Protein AF-A0A5B6ZUP7-F1 (afdb_monomer)

Secondary structure (DSSP, 8-state):
-HHHHHHHHHHHHHHHHHHHHHHHHHHHHHHHHHHT----------B--HHHHHHHEEEETT-EEETBEEESS---SSS---SS---EEEES-----B---TT---B--------------TT-TTSPP---------SS-PPPTT-S--

Nearest PDB structures (foldseek):
  1qmo-assembly1_A  TM=7.511E-01  e=1.222E-03  Lablab purpureus

Structure (mmCIF, N/CA/C/O backbone):
data_AF-A0A5B6ZUP7-F1
#
_entry.id   AF-A0A5B6ZUP7-F1
#
loop_
_atom_site.group_PDB
_atom_site.id
_atom_site.type_symbol
_atom_site.label_atom_id
_atom_site.label_alt_id
_atom_site.label_comp_id
_atom_site.label_asym_id
_atom_site.label_entity_id
_atom_site.label_seq_id
_atom_site.pdbx_PDB_ins_code
_atom_site.Cartn_x
_atom_site.Cartn_y
_atom_site.Cartn_z
_atom_site.occupancy
_atom_site.B_iso_or_equiv
_atom_site.auth_seq_id
_atom_site.auth_comp_id
_atom_site.auth_asym_id
_atom_site.auth_atom_id
_atom_site.pdbx_PDB_model_num
ATOM 1 N N . MET A 1 1 ? -30.946 37.583 61.434 1.00 57.72 1 MET A N 1
ATOM 2 C CA . MET A 1 1 ? -29.846 37.703 60.444 1.00 57.72 1 MET A CA 1
ATOM 3 C C . MET A 1 1 ? -28.771 36.622 60.579 1.00 57.72 1 MET A C 1
ATOM 5 O O . MET A 1 1 ? -28.360 36.111 59.550 1.00 57.72 1 MET A O 1
ATOM 9 N N . ALA A 1 2 ? -28.340 36.222 61.785 1.00 54.47 2 ALA A N 1
ATOM 10 C CA . ALA A 1 2 ? -27.237 35.259 61.960 1.00 54.47 2 ALA A CA 1
ATOM 11 C C . ALA A 1 2 ? -27.488 33.850 61.368 1.00 54.47 2 ALA A C 1
ATOM 13 O O . ALA A 1 2 ? -26.610 33.305 60.704 1.00 54.47 2 ALA A O 1
ATOM 14 N N . ASN A 1 3 ? -28.696 33.291 61.514 1.00 55.66 3 ASN A N 1
ATOM 15 C CA . ASN A 1 3 ? -29.016 31.953 60.985 1.00 55.66 3 ASN A CA 1
ATOM 16 C C . ASN A 1 3 ? -28.980 31.884 59.449 1.00 55.66 3 ASN A C 1
ATOM 18 O O . ASN A 1 3 ? -28.616 30.856 58.886 1.00 55.66 3 ASN A O 1
ATOM 22 N N . HIS A 1 4 ? -29.283 32.994 58.771 1.00 53.09 4 HIS A N 1
ATOM 23 C CA . HIS A 1 4 ? -29.306 33.040 57.311 1.00 53.09 4 HIS A CA 1
ATOM 24 C C . HIS A 1 4 ? -27.887 33.024 56.708 1.00 53.09 4 HIS A C 1
ATOM 26 O O . HIS A 1 4 ? -27.657 32.396 55.680 1.00 53.09 4 HIS A O 1
ATOM 32 N N . ILE A 1 5 ? -26.904 33.641 57.377 1.00 57.75 5 ILE A N 1
ATOM 33 C CA . ILE A 1 5 ? -25.497 33.660 56.931 1.00 57.75 5 ILE A CA 1
ATOM 34 C C . ILE A 1 5 ? -24.839 32.279 57.092 1.00 57.75 5 ILE A C 1
ATOM 36 O O . ILE A 1 5 ? -24.058 31.857 56.237 1.00 57.75 5 ILE A O 1
ATOM 40 N N . HIS A 1 6 ? -25.190 31.546 58.152 1.00 59.53 6 HIS A N 1
ATOM 41 C CA . HIS A 1 6 ? -24.665 30.203 58.404 1.00 59.53 6 HIS A CA 1
ATOM 42 C C . HIS A 1 6 ? -25.167 29.168 57.373 1.00 59.53 6 HIS A C 1
ATOM 44 O O . HIS A 1 6 ? -24.380 28.361 56.876 1.00 59.53 6 HIS A O 1
ATOM 50 N N . GLU A 1 7 ? -26.444 29.236 56.971 1.00 60.53 7 GLU A N 1
ATOM 51 C CA . GLU A 1 7 ? -26.998 28.389 55.899 1.00 60.53 7 GLU A CA 1
ATOM 52 C C . GLU A 1 7 ? -26.363 28.654 54.526 1.00 60.53 7 GLU A C 1
ATOM 54 O O . GLU A 1 7 ? -26.069 27.712 53.781 1.00 60.53 7 GLU A O 1
ATOM 59 N N . MET A 1 8 ? -26.110 29.925 54.189 1.00 60.97 8 MET A N 1
ATOM 60 C CA . MET A 1 8 ? -25.474 30.290 52.917 1.00 60.97 8 MET A CA 1
ATOM 61 C C . MET A 1 8 ? -24.050 29.720 52.805 1.00 60.97 8 MET A C 1
ATOM 63 O O . MET A 1 8 ? -23.665 29.218 51.747 1.00 60.97 8 MET A O 1
ATOM 67 N N . GLY A 1 9 ? -23.284 29.723 53.903 1.00 65.81 9 GLY A N 1
ATOM 68 C CA . GLY A 1 9 ? -21.930 29.161 53.946 1.00 65.81 9 GLY A CA 1
ATOM 69 C C . GLY A 1 9 ? -21.887 27.633 53.825 1.00 65.81 9 GLY A C 1
ATOM 70 O O . GLY A 1 9 ? -21.003 27.091 53.157 1.00 65.81 9 GLY A O 1
ATOM 71 N N . LEU A 1 10 ? -22.851 26.927 54.426 1.00 70.88 10 LEU A N 1
ATOM 72 C CA . LEU A 1 10 ? -22.969 25.469 54.315 1.00 70.88 10 LEU A CA 1
ATOM 73 C C . LEU A 1 10 ? -23.375 25.047 52.894 1.00 70.88 10 LEU A C 1
ATOM 75 O O . LEU A 1 10 ? -22.771 24.143 52.316 1.00 70.88 10 LEU A O 1
ATOM 79 N N . THR A 1 11 ? -24.330 25.763 52.297 1.00 70.31 11 THR A N 1
ATOM 80 C CA . THR A 1 11 ? -24.806 25.513 50.928 1.00 70.31 11 THR A CA 1
ATOM 81 C C . THR A 1 11 ? -23.696 25.720 49.893 1.00 70.31 11 THR A C 1
ATOM 83 O O . THR A 1 11 ? -23.546 24.911 48.976 1.00 70.31 11 THR A O 1
ATOM 86 N N . ALA A 1 12 ? -22.870 26.760 50.056 1.00 68.31 12 ALA A N 1
ATOM 87 C CA . ALA A 1 12 ? -21.721 27.006 49.184 1.00 68.31 12 ALA A CA 1
ATOM 88 C C . ALA A 1 12 ? -20.672 25.882 49.271 1.00 68.31 12 ALA A C 1
ATOM 90 O O . ALA A 1 12 ? -20.204 25.399 48.242 1.00 68.31 12 ALA A O 1
ATOM 91 N N . LYS A 1 13 ? -20.356 25.402 50.483 1.00 71.75 13 LYS A N 1
ATOM 92 C CA . LYS A 1 13 ? -19.415 24.286 50.692 1.00 71.75 13 LYS A CA 1
ATOM 93 C C . LYS A 1 13 ? -19.917 22.981 50.069 1.00 71.75 13 LYS A C 1
ATOM 95 O O . LYS A 1 13 ? -19.144 22.296 49.405 1.00 71.75 13 LYS A O 1
ATOM 100 N N . ILE A 1 14 ? -21.205 22.669 50.227 1.00 72.44 14 ILE A N 1
ATOM 101 C CA . ILE A 1 14 ? -21.829 21.478 49.628 1.00 72.44 14 ILE A CA 1
ATOM 102 C C . ILE A 1 14 ? -21.774 21.551 48.097 1.00 72.44 14 ILE A C 1
ATOM 104 O O . ILE A 1 14 ? -21.383 20.579 47.456 1.00 72.44 14 ILE A O 1
ATOM 108 N N . ARG A 1 15 ? -22.084 22.711 47.499 1.00 69.00 15 ARG A N 1
ATOM 109 C CA . ARG A 1 15 ? -21.995 22.905 46.041 1.00 69.00 15 ARG A CA 1
ATOM 110 C C . ARG A 1 15 ? -20.575 22.702 45.518 1.00 69.00 15 ARG A C 1
ATOM 112 O O . ARG A 1 15 ? -20.402 21.997 44.529 1.00 69.00 15 ARG A O 1
ATOM 119 N N . THR A 1 16 ? -19.564 23.247 46.193 1.00 71.25 16 THR A N 1
ATOM 120 C CA . THR A 1 16 ? -18.159 23.052 45.802 1.00 71.25 16 THR A CA 1
ATOM 121 C C . THR A 1 16 ? -17.746 21.582 45.886 1.00 71.25 16 THR A C 1
ATOM 123 O O . THR A 1 16 ? -17.111 21.080 44.964 1.00 71.25 16 THR A O 1
ATOM 126 N N . ILE A 1 17 ? -18.151 20.864 46.940 1.00 74.31 17 ILE A N 1
ATOM 127 C CA . ILE A 1 17 ? -17.870 19.425 47.084 1.00 74.31 17 ILE A CA 1
ATOM 128 C C . ILE A 1 17 ? -18.533 18.620 45.959 1.00 74.31 17 ILE A C 1
ATOM 130 O O . ILE A 1 17 ? -17.884 17.760 45.366 1.00 74.31 17 ILE A O 1
ATOM 134 N N . ILE A 1 18 ? -19.790 18.924 45.621 1.00 74.69 18 ILE A N 1
ATOM 135 C CA . ILE A 1 18 ? -20.514 18.260 44.527 1.00 74.69 18 ILE A CA 1
ATOM 136 C C . ILE A 1 18 ? -19.819 18.511 43.183 1.00 74.69 18 ILE A C 1
ATOM 138 O O . ILE A 1 18 ? -19.591 17.565 42.434 1.00 74.69 18 ILE A O 1
ATOM 142 N N . VAL A 1 19 ? -19.430 19.757 42.889 1.00 73.94 19 VAL A N 1
ATOM 143 C CA . VAL A 1 19 ? -18.720 20.100 41.643 1.00 73.94 19 VAL A CA 1
ATOM 144 C C . VAL A 1 19 ? -17.379 19.368 41.552 1.00 73.94 19 VAL A C 1
ATOM 146 O O . VAL A 1 19 ? -17.068 18.785 40.518 1.00 73.94 19 VAL A O 1
ATOM 149 N N . VAL A 1 20 ? -16.605 19.328 42.640 1.00 73.56 20 VAL A N 1
ATOM 150 C CA . VAL A 1 20 ? -15.318 18.617 42.676 1.00 73.56 20 VAL A CA 1
ATOM 151 C C . VAL A 1 20 ? -15.511 17.109 42.470 1.00 73.56 20 VAL A C 1
ATOM 153 O O . VAL A 1 20 ? -14.795 16.509 41.668 1.00 73.56 20 VAL A O 1
ATOM 156 N N . LEU A 1 21 ? -16.507 16.495 43.118 1.00 70.56 21 LEU A N 1
ATOM 157 C CA . LEU A 1 21 ? -16.810 15.066 42.968 1.00 70.56 21 LEU A CA 1
ATOM 158 C C . LEU A 1 21 ? -17.268 14.712 41.538 1.00 70.56 21 LEU A C 1
ATOM 160 O O . LEU A 1 21 ? -16.864 13.683 40.990 1.00 70.56 21 LEU A O 1
ATOM 164 N N . LEU A 1 22 ? -18.049 15.588 40.897 1.00 70.75 22 LEU A N 1
ATOM 165 C CA . LEU A 1 22 ? -18.441 15.446 39.489 1.00 70.75 22 LEU A CA 1
ATOM 166 C C . LEU A 1 22 ? -17.230 15.549 38.543 1.00 70.75 22 LEU A C 1
ATOM 168 O O . LEU A 1 22 ? -17.103 14.751 37.616 1.00 70.75 22 LEU A O 1
ATOM 172 N N . CYS A 1 23 ? -16.281 16.453 38.805 1.00 68.00 23 CYS A N 1
ATOM 173 C CA . CYS A 1 23 ? -15.053 16.558 38.006 1.00 68.00 23 CYS A CA 1
ATOM 174 C C . CYS A 1 23 ? -14.147 15.316 38.132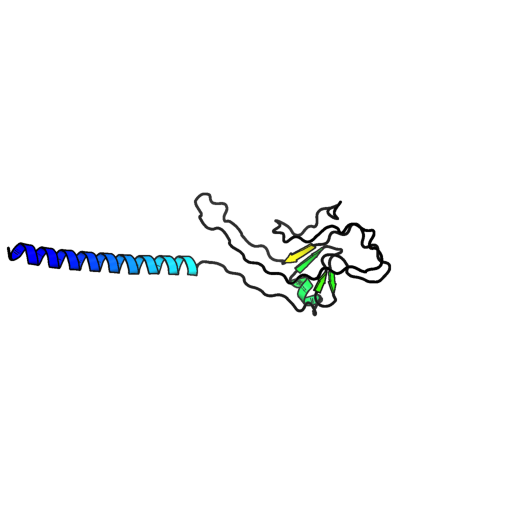 1.00 68.00 23 CYS A C 1
ATOM 176 O O . CYS A 1 23 ? -13.586 14.847 37.134 1.00 68.00 23 CYS A O 1
ATOM 178 N N . PHE A 1 24 ? -14.018 14.744 39.336 1.00 63.00 24 PHE A N 1
ATOM 179 C CA . PHE A 1 24 ? -13.231 13.520 39.545 1.00 63.00 24 PHE A CA 1
ATOM 180 C C . PHE A 1 24 ? -13.849 12.291 38.861 1.00 63.00 24 PHE A C 1
ATOM 182 O O . PHE A 1 24 ? -13.119 11.463 38.314 1.00 63.00 24 PHE A O 1
ATOM 189 N N . THR A 1 25 ? -15.180 12.184 38.836 1.00 59.97 25 THR A N 1
ATOM 190 C CA . THR A 1 25 ? -15.884 11.078 38.160 1.00 59.97 25 THR A CA 1
ATOM 191 C C . THR A 1 25 ? -15.877 11.213 36.634 1.00 59.97 25 THR A C 1
ATOM 193 O O . THR A 1 25 ? -15.692 10.214 35.943 1.00 59.97 25 THR A O 1
ATOM 196 N N . ALA A 1 26 ? -15.952 12.430 36.084 1.00 60.34 26 ALA A N 1
ATOM 197 C CA . ALA A 1 26 ? -15.790 12.652 34.642 1.00 60.34 26 ALA A CA 1
ATOM 198 C C . ALA A 1 26 ? -14.381 12.260 34.143 1.00 60.34 26 ALA A C 1
ATOM 200 O O . ALA A 1 26 ? -14.217 11.648 33.082 1.00 60.34 26 ALA A O 1
ATOM 201 N N . SER A 1 27 ? -13.352 12.550 34.942 1.00 57.78 27 SER A N 1
ATOM 202 C CA . SER A 1 27 ? -11.954 12.258 34.593 1.00 57.78 27 SER A CA 1
ATOM 203 C C . SER A 1 27 ? -11.664 10.750 34.514 1.00 57.78 27 SER A C 1
ATOM 205 O O . SER A 1 27 ? -1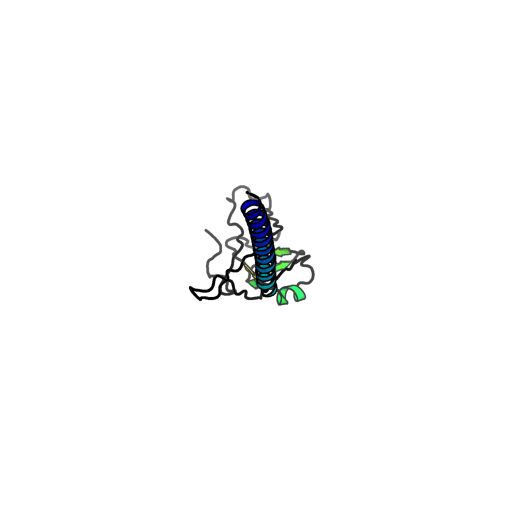0.893 10.300 33.662 1.00 57.78 27 SER A O 1
ATOM 207 N N . SER A 1 28 ? -12.305 9.940 35.363 1.00 57.66 28 SER A N 1
ATOM 208 C CA . SER A 1 28 ? -12.131 8.482 35.349 1.00 57.66 28 SER A CA 1
ATOM 209 C C . SER A 1 28 ? -12.842 7.812 34.166 1.00 57.66 28 SER A C 1
ATOM 211 O O . SER A 1 28 ? -12.312 6.842 33.617 1.00 57.66 28 SER A O 1
ATOM 213 N N . SER A 1 29 ? -13.984 8.341 33.706 1.00 56.72 29 SER A N 1
ATOM 214 C CA . SER A 1 29 ? -14.667 7.838 32.501 1.00 56.72 29 SER A CA 1
ATOM 215 C C . SER A 1 29 ? -13.854 8.039 31.216 1.00 56.72 29 SER A C 1
ATOM 217 O O . SER A 1 29 ? -13.730 7.105 30.423 1.00 56.72 29 SER A O 1
ATOM 219 N N . VAL A 1 30 ? -13.216 9.204 31.039 1.00 58.88 30 VAL A N 1
ATOM 220 C CA . VAL A 1 30 ? -12.367 9.493 29.864 1.00 58.88 30 VAL A CA 1
ATOM 221 C C . VAL A 1 30 ? -11.151 8.558 29.816 1.00 58.88 30 VAL A C 1
ATOM 223 O O . VAL A 1 30 ? -10.831 7.987 28.771 1.00 58.88 30 VAL A O 1
ATOM 226 N N . SER A 1 31 ? -10.515 8.315 30.968 1.00 55.75 31 SER A N 1
ATOM 227 C CA . SER A 1 31 ? -9.363 7.410 31.071 1.00 55.75 31 SER A CA 1
ATOM 228 C C . SER A 1 31 ? -9.709 5.953 30.719 1.00 55.75 31 SER A C 1
ATOM 230 O O . SER A 1 31 ? -8.922 5.264 30.064 1.00 55.75 31 SER A O 1
ATOM 232 N N . GLN A 1 32 ? -10.898 5.474 31.102 1.00 56.38 32 GLN A N 1
ATOM 233 C CA . GLN A 1 32 ? -11.348 4.113 30.783 1.00 56.38 32 GLN A CA 1
ATOM 234 C C . GLN A 1 32 ? -11.720 3.937 29.303 1.00 56.38 32 GLN A C 1
ATOM 236 O O . GLN A 1 32 ? -11.414 2.893 28.724 1.00 56.38 32 GLN A O 1
ATOM 241 N N . ALA A 1 33 ? -12.303 4.959 28.668 1.00 57.62 33 ALA A N 1
ATOM 242 C CA . ALA A 1 33 ? -12.602 4.939 27.235 1.00 57.62 33 ALA A CA 1
ATOM 243 C C . ALA A 1 33 ? -11.323 4.833 26.378 1.00 57.62 33 ALA A C 1
ATOM 245 O O . ALA A 1 33 ? -11.282 4.061 25.418 1.00 57.62 33 ALA A O 1
ATOM 246 N N . GLN A 1 34 ? -10.244 5.524 26.768 1.00 57.53 34 GLN A N 1
ATOM 247 C CA . GLN A 1 34 ? -8.949 5.433 26.079 1.00 57.53 34 GLN A CA 1
ATOM 248 C C . GLN A 1 34 ? -8.227 4.094 26.291 1.00 57.53 34 GLN A C 1
ATOM 250 O O . GLN A 1 34 ? -7.555 3.620 25.375 1.00 57.53 34 GLN A O 1
ATOM 255 N N . LYS A 1 35 ? -8.374 3.445 27.456 1.00 58.53 35 LYS A N 1
ATOM 256 C CA . LYS A 1 35 ? -7.691 2.169 27.759 1.00 58.53 35 LYS A CA 1
ATOM 257 C C . LYS A 1 35 ? -8.119 0.992 26.872 1.00 58.53 35 LYS A C 1
ATOM 259 O O . LYS A 1 35 ? -7.364 0.033 26.757 1.00 58.53 35 LYS A O 1
ATOM 264 N N . ASN A 1 36 ? -9.281 1.067 26.222 1.00 68.00 36 ASN A N 1
ATOM 265 C CA . ASN A 1 36 ? -9.820 -0.012 25.385 1.00 68.00 36 ASN A CA 1
ATOM 266 C C . ASN A 1 36 ? -9.658 0.225 23.869 1.00 68.00 36 ASN A C 1
ATOM 268 O O . ASN A 1 36 ? -10.255 -0.505 23.070 1.00 68.00 36 ASN A O 1
ATOM 272 N N . LEU A 1 37 ? -8.888 1.234 23.445 1.00 74.56 37 LEU A N 1
ATOM 273 C CA . LEU A 1 37 ? -8.614 1.495 22.028 1.00 74.56 37 LEU A CA 1
ATOM 274 C C . LEU A 1 37 ? -7.475 0.599 21.524 1.00 74.56 37 LEU A C 1
ATOM 276 O O . LEU A 1 37 ? -6.342 0.683 21.994 1.00 74.56 37 LEU A O 1
ATOM 280 N N . LYS A 1 38 ? -7.760 -0.244 20.526 1.00 83.81 38 LYS A N 1
ATOM 281 C CA . LYS A 1 38 ? -6.716 -0.967 19.789 1.00 83.81 38 LYS A CA 1
ATOM 282 C C . LYS A 1 38 ? -6.040 0.006 18.828 1.00 83.81 38 LYS A C 1
ATOM 284 O O . LYS A 1 38 ? -6.654 0.421 17.851 1.00 83.81 38 LYS A O 1
ATOM 289 N N . THR A 1 39 ? -4.786 0.353 19.094 1.00 90.06 39 THR A N 1
ATOM 290 C CA . THR A 1 39 ? -3.999 1.236 18.229 1.00 90.06 39 THR A CA 1
ATOM 291 C C . THR A 1 39 ? -3.041 0.439 17.349 1.00 90.06 39 THR A C 1
ATOM 293 O O . THR A 1 39 ? -2.634 -0.682 17.663 1.00 90.06 39 THR A O 1
ATOM 296 N N . PHE A 1 40 ? -2.680 1.022 16.210 1.00 92.75 40 PHE A N 1
ATOM 297 C CA . PHE A 1 40 ? -1.631 0.512 15.343 1.00 92.75 40 PHE A CA 1
ATOM 298 C C . PHE A 1 40 ? -0.819 1.684 14.815 1.00 92.75 40 PHE A C 1
ATOM 300 O O . PHE A 1 40 ? -1.377 2.622 14.255 1.00 92.75 40 PHE A O 1
ATOM 307 N N . SER A 1 41 ? 0.495 1.615 15.001 1.00 95.81 41 SER A N 1
ATOM 308 C CA . SER A 1 41 ? 1.436 2.598 14.483 1.00 95.81 41 SER A CA 1
ATOM 309 C C . SER A 1 41 ? 2.654 1.872 13.935 1.00 95.81 41 SER A C 1
ATOM 311 O O . SER A 1 41 ? 3.230 1.012 14.614 1.00 95.81 41 SER A O 1
ATOM 313 N N . LYS A 1 42 ? 3.007 2.182 12.688 1.00 96.88 42 LYS A N 1
ATOM 314 C CA . LYS A 1 42 ? 4.175 1.644 11.996 1.00 96.88 42 LYS A CA 1
ATOM 315 C C . LYS A 1 42 ? 4.762 2.692 11.068 1.00 96.88 42 LYS A C 1
ATOM 317 O O . LYS A 1 42 ? 4.037 3.449 10.432 1.00 96.88 42 LYS A O 1
ATOM 322 N N . GLN A 1 43 ? 6.082 2.659 10.978 1.00 97.06 43 GLN A N 1
ATOM 323 C CA . GLN A 1 43 ? 6.866 3.348 9.972 1.00 97.06 43 GLN A CA 1
ATOM 324 C C . GLN A 1 43 ? 7.579 2.277 9.150 1.00 97.06 43 GLN A C 1
ATOM 326 O O . GLN A 1 43 ? 8.100 1.313 9.714 1.00 97.06 43 GLN A O 1
ATOM 331 N N . TYR A 1 44 ? 7.560 2.432 7.831 1.00 96.56 44 TYR A N 1
ATOM 332 C CA . TYR A 1 44 ? 8.180 1.505 6.892 1.00 96.56 44 TYR A CA 1
ATOM 333 C C . TYR A 1 44 ? 9.308 2.199 6.136 1.00 96.56 44 TYR A C 1
ATOM 335 O O . TYR A 1 44 ? 9.268 3.414 5.935 1.00 96.56 44 TYR A O 1
ATOM 343 N N . GLY A 1 45 ? 10.290 1.412 5.707 1.00 93.69 45 GLY A N 1
ATOM 344 C CA . GLY A 1 45 ? 11.486 1.894 5.032 1.00 93.69 45 GLY A CA 1
ATOM 345 C C . GLY A 1 45 ? 12.730 1.866 5.936 1.00 93.69 45 GLY A C 1
ATOM 346 O O . GLY A 1 45 ? 12.603 1.845 7.161 1.00 93.69 45 GLY A O 1
ATOM 347 N N . PRO A 1 46 ? 13.938 1.876 5.345 1.00 93.75 46 PRO A N 1
ATOM 348 C CA . PRO A 1 46 ? 14.207 1.784 3.905 1.00 93.75 46 PRO A CA 1
ATOM 349 C C . PRO A 1 46 ? 13.807 0.411 3.333 1.00 93.75 46 PRO A C 1
ATOM 351 O O . PRO A 1 46 ? 13.851 -0.594 4.042 1.00 93.75 46 PRO A O 1
ATOM 354 N N . PHE A 1 47 ? 13.383 0.356 2.066 1.00 95.81 47 PHE A N 1
ATOM 355 C CA . PHE A 1 47 ? 12.870 -0.876 1.444 1.00 95.81 47 PHE A CA 1
ATOM 356 C C . PHE A 1 47 ? 13.986 -1.746 0.831 1.00 95.81 47 PHE A C 1
ATOM 358 O O . PHE A 1 47 ? 13.940 -2.080 -0.349 1.00 95.81 47 PHE A O 1
ATOM 365 N N . ASN A 1 48 ? 15.026 -2.050 1.613 1.00 94.12 48 ASN A N 1
ATOM 366 C CA . ASN A 1 48 ? 16.237 -2.744 1.150 1.00 94.12 48 ASN A CA 1
ATOM 367 C C . ASN A 1 48 ? 16.168 -4.282 1.255 1.00 94.12 48 ASN A C 1
ATOM 369 O O . ASN A 1 48 ? 16.820 -4.971 0.475 1.00 94.12 48 ASN A O 1
ATOM 373 N N . ASP A 1 49 ? 15.370 -4.827 2.176 1.00 93.94 49 ASP A N 1
ATOM 374 C CA . ASP A 1 49 ? 15.141 -6.271 2.318 1.00 93.94 49 ASP A CA 1
ATOM 375 C C . ASP A 1 49 ? 13.827 -6.681 1.646 1.00 93.94 49 ASP A C 1
ATOM 377 O O . ASP A 1 49 ? 12.747 -6.701 2.241 1.00 93.94 49 ASP A O 1
ATOM 381 N N . THR A 1 50 ? 13.929 -7.006 0.363 1.00 90.81 50 THR A N 1
ATOM 382 C CA . THR A 1 50 ? 12.769 -7.349 -0.463 1.00 90.81 50 THR A CA 1
ATOM 383 C C . THR A 1 50 ? 12.006 -8.564 0.086 1.00 90.81 50 THR A C 1
ATOM 385 O O . THR A 1 50 ? 10.776 -8.539 0.132 1.00 90.81 50 THR A O 1
ATOM 388 N N . ALA A 1 51 ? 12.706 -9.600 0.565 1.00 92.94 51 ALA A N 1
ATOM 389 C CA . ALA A 1 51 ? 12.075 -10.814 1.087 1.00 92.94 51 ALA A CA 1
ATOM 390 C C . ALA A 1 51 ? 11.274 -10.530 2.366 1.00 92.94 51 ALA A C 1
ATOM 392 O O . ALA A 1 51 ? 10.134 -10.983 2.500 1.00 92.94 51 ALA A O 1
ATOM 393 N N . HIS A 1 52 ? 11.830 -9.719 3.270 1.00 95.19 52 HIS A N 1
ATOM 394 C CA . HIS A 1 52 ? 11.114 -9.256 4.455 1.00 95.19 52 HIS A CA 1
ATOM 395 C C . HIS A 1 52 ? 9.848 -8.475 4.083 1.00 95.19 52 HIS A C 1
ATOM 397 O O . HIS A 1 52 ? 8.764 -8.767 4.596 1.00 95.19 52 HIS A O 1
ATOM 403 N N . TYR A 1 53 ? 9.944 -7.517 3.159 1.00 97.12 53 TYR A N 1
ATOM 404 C CA . TYR A 1 53 ? 8.805 -6.662 2.827 1.00 97.12 53 TYR A CA 1
ATOM 405 C C . TYR A 1 53 ? 7.693 -7.372 2.050 1.00 97.12 53 TYR A C 1
ATOM 407 O O . TYR A 1 53 ? 6.534 -7.002 2.229 1.00 97.12 53 TYR A O 1
ATOM 415 N N . PHE A 1 54 ? 7.984 -8.435 1.294 1.00 95.12 54 PHE A N 1
ATOM 416 C CA . PHE A 1 54 ? 6.939 -9.284 0.703 1.00 95.12 54 PHE A CA 1
ATOM 417 C C . PHE A 1 54 ? 6.106 -10.049 1.746 1.00 95.12 54 PHE A C 1
ATOM 419 O O . PHE A 1 54 ? 4.976 -10.435 1.458 1.00 95.12 54 PHE A O 1
ATOM 426 N N . SER A 1 55 ? 6.611 -10.236 2.973 1.00 95.25 55 SER A N 1
ATOM 427 C CA . SER A 1 55 ? 5.799 -10.782 4.075 1.00 95.25 55 SER A CA 1
ATOM 428 C C . SER A 1 55 ? 4.863 -9.740 4.706 1.00 95.25 55 SER A C 1
ATOM 430 O O . SER A 1 55 ? 3.840 -10.091 5.293 1.00 95.25 55 SER A O 1
ATOM 432 N N . ILE A 1 56 ? 5.194 -8.451 4.567 1.00 97.06 56 ILE A N 1
ATOM 433 C CA . ILE A 1 56 ? 4.448 -7.322 5.139 1.00 97.06 56 ILE A CA 1
ATOM 434 C C . ILE A 1 56 ? 3.424 -6.781 4.147 1.00 97.06 56 ILE A C 1
ATOM 436 O O . ILE A 1 56 ? 2.320 -6.411 4.546 1.00 97.06 56 ILE A O 1
ATOM 440 N N . PHE A 1 57 ? 3.789 -6.702 2.872 1.00 97.44 57 PHE A N 1
ATOM 441 C CA . PHE A 1 57 ? 2.990 -6.081 1.832 1.00 97.44 57 PHE A CA 1
ATOM 442 C C . PHE A 1 57 ? 2.527 -7.103 0.806 1.00 97.44 57 PHE A C 1
ATOM 444 O O . PHE A 1 57 ? 3.300 -7.927 0.323 1.00 97.44 57 PHE A O 1
ATOM 451 N N . LYS A 1 58 ? 1.265 -6.976 0.409 1.00 97.25 58 LYS A N 1
ATOM 452 C CA . LYS A 1 58 ? 0.765 -7.581 -0.812 1.00 97.25 58 LYS A CA 1
ATOM 453 C C . LYS A 1 58 ? 1.079 -6.636 -1.969 1.00 97.25 58 LYS A C 1
ATOM 455 O O . LYS A 1 58 ? 0.593 -5.507 -2.001 1.00 97.25 58 LYS A O 1
ATOM 460 N N . VAL A 1 59 ? 1.927 -7.096 -2.881 1.00 95.94 59 VAL A N 1
ATOM 461 C CA . VAL A 1 59 ? 2.405 -6.336 -4.039 1.00 95.94 59 VAL A CA 1
ATOM 462 C C . VAL A 1 59 ? 1.789 -6.951 -5.291 1.00 95.94 59 VAL A C 1
ATOM 464 O O . VAL A 1 59 ? 2.059 -8.108 -5.606 1.00 95.94 59 VAL A O 1
ATOM 467 N N . GLU A 1 60 ? 0.951 -6.185 -5.979 1.00 95.25 60 GLU A N 1
ATOM 468 C CA . GLU A 1 60 ? 0.265 -6.594 -7.203 1.00 95.25 60 GLU A CA 1
ATOM 469 C C . GLU A 1 60 ? 0.975 -6.030 -8.433 1.00 95.25 60 GLU A C 1
ATOM 471 O O . GLU A 1 60 ? 1.183 -4.817 -8.564 1.00 95.25 60 GLU A O 1
ATOM 476 N N . SER A 1 61 ? 1.341 -6.937 -9.339 1.00 89.94 61 SER A N 1
ATOM 477 C CA . SER A 1 61 ? 2.071 -6.634 -10.571 1.00 89.94 61 SER A CA 1
ATOM 478 C C . SER A 1 61 ? 1.349 -5.559 -11.400 1.00 89.94 61 SER A C 1
ATOM 480 O O . SER A 1 61 ? 0.121 -5.586 -11.491 1.00 89.94 61 SER A O 1
ATOM 482 N N . PRO A 1 62 ? 2.079 -4.608 -12.014 1.00 91.06 62 PRO A N 1
ATOM 483 C CA . PRO A 1 62 ? 3.527 -4.538 -12.172 1.00 91.06 62 PRO A CA 1
ATOM 484 C C . PRO A 1 62 ? 4.239 -3.786 -11.037 1.00 91.06 62 PRO A C 1
ATOM 486 O O . PRO A 1 62 ? 5.370 -3.346 -11.239 1.00 91.06 62 PRO A O 1
ATOM 489 N N . ALA A 1 63 ? 3.611 -3.604 -9.868 1.00 93.62 63 ALA A N 1
ATOM 490 C CA . ALA A 1 63 ? 4.306 -3.018 -8.728 1.00 93.62 63 ALA A CA 1
ATOM 491 C C . ALA A 1 63 ? 5.457 -3.923 -8.262 1.00 93.62 63 ALA A C 1
ATOM 493 O O . ALA A 1 63 ? 5.382 -5.151 -8.352 1.00 93.62 63 ALA A O 1
ATOM 494 N N . THR A 1 64 ? 6.524 -3.318 -7.745 1.00 93.62 64 THR A N 1
ATOM 495 C CA . THR A 1 64 ? 7.692 -4.034 -7.215 1.00 93.62 64 THR A CA 1
ATOM 496 C C . THR A 1 64 ? 8.257 -3.338 -5.979 1.00 93.62 64 THR A C 1
ATOM 498 O O . THR A 1 64 ? 7.904 -2.200 -5.659 1.00 93.62 64 THR A O 1
ATOM 501 N N . ILE A 1 65 ? 9.146 -4.031 -5.270 1.00 94.44 65 ILE A N 1
ATOM 502 C CA . ILE A 1 65 ? 9.997 -3.443 -4.235 1.00 94.44 65 ILE A CA 1
ATOM 503 C C . ILE A 1 65 ? 11.412 -3.467 -4.790 1.00 94.44 65 ILE A C 1
ATOM 505 O O . ILE A 1 65 ? 11.975 -4.538 -5.004 1.00 94.44 65 ILE A O 1
ATOM 509 N N . SER A 1 66 ? 11.948 -2.295 -5.105 1.00 91.00 66 SER A N 1
ATOM 510 C CA . SER A 1 66 ? 13.243 -2.162 -5.768 1.00 91.00 66 SER A CA 1
ATOM 511 C C . SER A 1 66 ? 13.827 -0.779 -5.510 1.00 91.00 66 SER A C 1
ATOM 513 O O . SER A 1 66 ? 13.098 0.158 -5.183 1.00 91.00 66 SER A O 1
ATOM 515 N N . ASN A 1 67 ? 15.148 -0.637 -5.635 1.00 90.75 67 ASN A N 1
ATOM 516 C CA . ASN A 1 67 ? 15.858 0.631 -5.427 1.00 90.75 67 ASN A CA 1
ATOM 517 C C . ASN A 1 67 ? 15.520 1.311 -4.084 1.00 90.75 67 ASN A C 1
ATOM 519 O O . ASN A 1 67 ? 15.407 2.532 -4.006 1.00 90.75 67 ASN A O 1
ATOM 523 N N . ASN A 1 68 ? 15.346 0.517 -3.020 1.00 93.75 68 ASN A N 1
ATOM 524 C CA . ASN A 1 68 ? 14.938 0.979 -1.689 1.00 93.75 68 ASN A CA 1
ATOM 525 C C . ASN A 1 68 ? 13.573 1.694 -1.645 1.00 93.75 68 ASN A C 1
ATOM 527 O O . ASN A 1 68 ? 13.324 2.455 -0.707 1.00 93.75 68 ASN A O 1
ATOM 531 N N . ALA A 1 69 ? 12.685 1.430 -2.609 1.00 94.44 69 ALA A N 1
ATOM 532 C CA . ALA A 1 69 ? 11.360 2.028 -2.724 1.00 94.44 69 ALA A CA 1
ATOM 533 C C . ALA A 1 69 ? 10.264 0.989 -3.011 1.00 94.44 69 ALA A C 1
ATOM 535 O O . ALA A 1 69 ? 10.503 -0.063 -3.606 1.00 94.44 69 ALA A O 1
ATOM 536 N N . LEU A 1 70 ? 9.030 1.330 -2.633 1.00 95.44 70 LEU A N 1
ATOM 537 C CA . LEU A 1 70 ? 7.839 0.721 -3.219 1.00 95.44 70 LEU A CA 1
ATOM 538 C C . LEU A 1 70 ? 7.586 1.398 -4.567 1.00 95.44 70 LEU A C 1
ATOM 540 O O . LEU A 1 70 ? 7.262 2.585 -4.619 1.00 95.44 70 LEU A O 1
ATOM 544 N N . GLN A 1 71 ? 7.739 0.652 -5.654 1.00 93.56 71 GLN A N 1
ATOM 545 C CA . GLN A 1 71 ? 7.489 1.136 -7.005 1.00 93.56 71 GLN A CA 1
ATOM 546 C C . GLN A 1 71 ? 6.096 0.681 -7.432 1.00 93.56 71 GLN A C 1
ATOM 548 O O . GLN A 1 71 ? 5.903 -0.475 -7.796 1.00 93.56 71 GLN A O 1
ATOM 553 N N . VAL A 1 72 ? 5.108 1.575 -7.349 1.00 92.62 72 VAL A N 1
ATOM 554 C CA . VAL A 1 72 ? 3.706 1.261 -7.700 1.00 92.62 72 VAL A CA 1
ATOM 555 C C . VAL A 1 72 ? 3.546 1.035 -9.207 1.00 92.62 72 VAL A C 1
ATOM 557 O O . VAL A 1 72 ? 2.766 0.190 -9.632 1.00 92.62 72 VAL A O 1
ATOM 560 N N . THR A 1 73 ? 4.340 1.733 -10.012 1.00 89.25 73 THR A N 1
ATOM 561 C CA . THR A 1 73 ? 4.564 1.446 -11.432 1.00 89.25 73 THR A CA 1
ATOM 562 C C . THR A 1 73 ? 6.067 1.291 -11.664 1.00 89.25 73 THR A C 1
ATOM 564 O O . THR A 1 73 ? 6.835 1.952 -10.960 1.00 89.25 73 THR A O 1
ATOM 567 N N . PRO A 1 74 ? 6.507 0.453 -12.620 1.00 83.69 74 PRO A N 1
ATOM 568 C CA . PRO A 1 74 ? 7.928 0.266 -12.897 1.00 83.69 74 PRO A CA 1
ATOM 569 C C . PRO A 1 74 ? 8.656 1.588 -13.164 1.00 83.69 74 PRO A C 1
ATOM 571 O O . PRO A 1 74 ? 8.182 2.408 -13.949 1.00 83.69 74 PRO A O 1
ATOM 574 N N . ASP A 1 75 ? 9.818 1.756 -12.537 1.00 76.88 75 ASP A N 1
ATOM 575 C CA . ASP A 1 75 ? 10.730 2.882 -12.746 1.00 76.88 75 ASP A CA 1
ATOM 576 C C . ASP A 1 75 ? 12.014 2.357 -13.403 1.00 76.88 75 ASP A C 1
ATOM 578 O O . ASP A 1 75 ? 12.842 1.706 -12.762 1.00 76.88 75 ASP A O 1
ATOM 582 N N . THR A 1 76 ? 12.142 2.549 -14.718 1.00 70.94 76 THR A N 1
ATOM 583 C CA . THR A 1 76 ? 13.284 2.064 -15.504 1.00 70.94 76 THR A CA 1
ATOM 584 C C . THR A 1 76 ? 13.611 3.016 -16.648 1.00 70.94 76 THR A C 1
ATOM 586 O O . THR A 1 76 ? 12.723 3.599 -17.268 1.00 70.94 76 THR A O 1
ATOM 589 N N . ALA A 1 77 ? 14.907 3.146 -16.933 1.00 60.75 77 ALA A N 1
ATOM 590 C CA . ALA A 1 77 ? 15.439 3.891 -18.070 1.00 60.75 77 ALA A CA 1
ATOM 591 C C . ALA A 1 77 ? 15.702 3.009 -19.310 1.00 60.75 77 ALA A C 1
ATOM 593 O O . ALA A 1 77 ? 16.254 3.501 -20.291 1.00 60.75 77 ALA A O 1
ATOM 594 N N . GLY A 1 78 ? 15.362 1.714 -19.257 1.00 63.06 78 GLY A N 1
ATOM 595 C CA . GLY A 1 78 ? 15.482 0.790 -20.393 1.00 63.06 78 GLY A CA 1
ATOM 596 C C . GLY A 1 78 ? 14.256 0.785 -21.314 1.00 63.06 78 GLY A C 1
ATOM 597 O O . GLY A 1 78 ? 13.235 1.396 -21.000 1.00 63.06 78 GLY A O 1
ATOM 598 N N . ASP A 1 79 ? 14.334 0.030 -22.416 1.00 59.53 79 ASP A N 1
ATOM 599 C CA . ASP A 1 79 ? 13.251 -0.152 -23.401 1.00 59.53 79 ASP A CA 1
ATOM 600 C C . ASP A 1 79 ? 12.110 -1.037 -22.863 1.00 59.53 79 ASP A C 1
ATOM 602 O O . ASP A 1 79 ? 11.859 -2.151 -23.326 1.00 59.53 79 ASP A O 1
ATOM 606 N N . PHE A 1 80 ? 11.401 -0.546 -21.850 1.00 67.62 80 PHE A N 1
ATOM 607 C CA . PHE A 1 80 ? 10.208 -1.188 -21.311 1.00 67.62 80 PHE A CA 1
ATOM 608 C C . PHE A 1 80 ? 8.959 -0.417 -21.727 1.00 67.62 80 PHE A C 1
ATOM 610 O O . PHE A 1 80 ? 8.925 0.812 -21.711 1.00 67.62 80 PHE A O 1
ATOM 617 N N . ASN A 1 81 ? 7.886 -1.141 -22.055 1.00 70.69 81 ASN A N 1
ATOM 618 C CA . ASN A 1 81 ? 6.586 -0.513 -22.255 1.00 70.69 81 ASN A CA 1
ATOM 619 C C . ASN A 1 81 ? 6.011 -0.071 -20.896 1.00 70.69 81 ASN A C 1
ATOM 621 O O . ASN A 1 81 ? 5.488 -0.897 -20.134 1.00 70.69 81 ASN A O 1
ATOM 625 N N . LEU A 1 82 ? 6.122 1.229 -20.616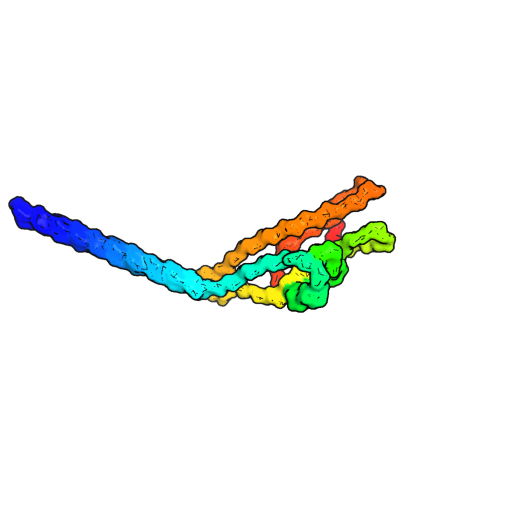 1.00 76.31 82 LEU A N 1
ATOM 626 C CA . LEU A 1 82 ? 5.610 1.895 -19.414 1.00 76.31 82 LEU A CA 1
ATOM 627 C C . LEU A 1 82 ? 4.187 2.449 -19.586 1.00 76.31 82 LEU A C 1
ATOM 629 O O . LEU A 1 82 ? 3.634 3.007 -18.641 1.00 76.31 82 LEU A O 1
ATOM 633 N N . TYR A 1 83 ? 3.577 2.284 -20.761 1.00 77.31 83 TYR A N 1
ATOM 634 C CA . TYR A 1 83 ? 2.204 2.712 -21.003 1.00 77.31 83 TYR A CA 1
ATOM 635 C C . TYR A 1 83 ? 1.209 1.773 -20.322 1.00 77.31 83 TYR A C 1
ATOM 637 O O . TYR A 1 83 ? 1.451 0.568 -20.204 1.00 77.31 83 TYR A O 1
ATOM 645 N N . SER A 1 84 ? 0.072 2.336 -19.903 1.00 83.62 84 SER A N 1
ATOM 646 C CA . SER A 1 84 ? -1.073 1.575 -19.399 1.00 83.62 84 SER A CA 1
ATOM 647 C C . SER A 1 84 ? -0.682 0.585 -18.296 1.00 83.62 84 SER A C 1
ATOM 649 O O . SER A 1 84 ? -1.001 -0.606 -18.346 1.00 83.62 84 SER A O 1
ATOM 651 N N . ARG A 1 85 ? -0.016 1.095 -17.252 1.00 86.62 85 ARG A N 1
ATOM 652 C CA . ARG A 1 85 ? 0.337 0.323 -16.056 1.00 86.62 85 ARG A CA 1
ATOM 653 C C . ARG A 1 85 ? -0.480 0.779 -14.852 1.00 86.62 85 ARG A C 1
ATOM 655 O O . ARG A 1 85 ? -0.505 1.954 -14.516 1.00 86.62 85 ARG A O 1
ATOM 662 N N . SER A 1 86 ? -1.098 -0.184 -14.176 1.00 91.12 86 SER A N 1
ATOM 663 C CA . SER A 1 86 ? -1.695 -0.020 -12.851 1.00 91.12 86 SER A CA 1
ATOM 664 C C . SER A 1 86 ? -1.041 -1.042 -11.951 1.00 91.12 86 SER A C 1
ATOM 666 O O . SER A 1 86 ? -1.083 -2.217 -12.294 1.00 91.12 86 SER A O 1
ATOM 668 N N . GLY A 1 87 ? -0.427 -0.621 -10.855 1.00 93.50 87 GLY A N 1
ATOM 669 C CA . GLY A 1 87 ? 0.058 -1.527 -9.823 1.00 93.50 87 GLY A CA 1
ATOM 670 C C . GLY A 1 87 ? -0.491 -1.118 -8.469 1.00 93.50 87 GLY A C 1
ATOM 671 O O . GLY A 1 87 ? -1.068 -0.039 -8.305 1.00 93.50 87 GLY A O 1
ATOM 672 N N . ARG A 1 88 ? -0.344 -2.001 -7.485 1.00 95.38 88 ARG A N 1
ATOM 673 C CA . ARG A 1 88 ? -0.871 -1.773 -6.141 1.00 95.38 88 ARG A CA 1
ATOM 674 C C . ARG A 1 88 ? 0.042 -2.395 -5.101 1.00 95.38 88 ARG A C 1
ATOM 676 O O . ARG A 1 88 ? 0.555 -3.492 -5.282 1.00 95.38 88 ARG A O 1
ATOM 683 N N . VAL A 1 89 ? 0.205 -1.690 -3.989 1.00 96.94 89 VAL A N 1
ATOM 684 C CA . VAL A 1 89 ? 0.863 -2.212 -2.794 1.00 96.94 89 VAL A CA 1
ATOM 685 C C . VAL A 1 89 ? -0.059 -1.966 -1.612 1.00 96.94 89 VAL A C 1
ATOM 687 O O . VAL A 1 89 ? -0.416 -0.823 -1.332 1.00 96.94 89 VAL A O 1
ATOM 690 N N . LEU A 1 90 ? -0.460 -3.035 -0.930 1.00 97.19 90 LEU A N 1
ATOM 691 C CA . LEU A 1 90 ? -1.294 -2.972 0.266 1.00 97.19 90 LEU A CA 1
ATOM 692 C C . LEU A 1 90 ? -0.562 -3.585 1.446 1.00 97.19 90 LEU A C 1
ATOM 694 O O . LEU A 1 90 ? 0.155 -4.573 1.304 1.00 97.19 90 LEU A O 1
ATOM 698 N N . LEU A 1 91 ? -0.765 -3.021 2.634 1.00 96.81 91 LEU A N 1
ATOM 699 C CA . LEU A 1 91 ? -0.352 -3.691 3.858 1.00 96.81 91 LEU A CA 1
ATOM 700 C C . LEU A 1 91 ? -1.136 -5.004 3.971 1.00 96.81 91 LEU A C 1
ATOM 702 O O . LEU A 1 91 ? -2.364 -4.987 3.915 1.00 96.81 91 LEU A O 1
ATOM 706 N N . ASN A 1 92 ? -0.444 -6.130 4.142 1.00 95.75 92 ASN A N 1
ATOM 707 C CA . ASN A 1 92 ? -1.053 -7.454 4.267 1.00 95.75 92 ASN A CA 1
ATOM 708 C C . ASN A 1 92 ? -1.640 -7.648 5.676 1.00 95.75 92 ASN A C 1
ATOM 710 O O . ASN A 1 92 ? -1.205 -8.487 6.467 1.00 95.75 92 ASN A O 1
ATOM 714 N N . ARG A 1 93 ? -2.575 -6.765 6.035 1.00 94.38 93 ARG A N 1
ATOM 715 C CA . ARG A 1 93 ? -3.232 -6.709 7.335 1.00 94.38 93 ARG A CA 1
ATOM 716 C C . ARG A 1 93 ? -4.588 -6.032 7.210 1.00 94.38 93 ARG A C 1
ATOM 718 O O . ARG A 1 93 ? -4.677 -4.879 6.801 1.00 94.38 93 ARG A O 1
ATOM 725 N N . SER A 1 94 ? -5.628 -6.716 7.666 1.00 94.38 94 SER A N 1
ATOM 726 C CA . SER A 1 94 ? -6.971 -6.149 7.747 1.00 94.38 94 SER A CA 1
ATOM 727 C C . SER A 1 94 ? -7.138 -5.267 8.985 1.00 94.38 94 SER A C 1
ATOM 729 O O . SER A 1 94 ? -6.627 -5.572 10.067 1.00 94.38 94 SER A O 1
ATOM 731 N N . PHE A 1 95 ? -7.916 -4.196 8.836 1.00 92.44 95 PHE A N 1
ATOM 732 C CA . PHE A 1 95 ? -8.320 -3.315 9.928 1.00 92.44 95 PHE A CA 1
ATOM 733 C C . PHE A 1 95 ? -9.840 -3.274 10.020 1.00 92.44 95 PHE A C 1
ATOM 735 O O . PHE A 1 95 ? -10.530 -3.123 9.015 1.00 92.44 95 PHE A O 1
ATOM 742 N N . LYS A 1 96 ? -10.366 -3.376 11.242 1.00 89.44 96 LYS A N 1
ATOM 743 C CA . LYS A 1 96 ? -11.785 -3.143 11.504 1.00 89.44 96 LYS A CA 1
ATOM 744 C C . LYS A 1 96 ? -12.003 -1.643 11.677 1.00 89.44 96 LYS A C 1
ATOM 746 O O . LYS A 1 96 ? -11.524 -1.075 12.656 1.00 89.44 96 LYS A O 1
ATOM 751 N N . LEU A 1 97 ? -12.688 -1.019 10.721 1.00 88.62 97 LEU A N 1
ATOM 752 C CA . LEU A 1 97 ? -12.917 0.431 10.726 1.00 88.62 97 LEU A CA 1
ATOM 753 C C . LEU A 1 97 ? -14.200 0.846 11.455 1.00 88.62 97 LEU A C 1
ATOM 755 O O . LEU A 1 97 ? -14.299 1.975 11.927 1.00 88.62 97 LEU A O 1
ATOM 759 N N . TRP A 1 98 ? -15.164 -0.067 11.560 1.00 86.69 98 TRP A N 1
ATOM 760 C CA . TRP A 1 98 ? -16.459 0.160 12.196 1.00 86.69 98 TRP A CA 1
ATOM 761 C C . TRP A 1 98 ? -17.052 -1.174 12.685 1.00 86.69 98 TRP A C 1
ATOM 763 O O . TRP A 1 98 ? -16.646 -2.240 12.211 1.00 86.69 98 TRP A O 1
ATOM 773 N N . ASP A 1 99 ? -17.961 -1.133 13.667 1.00 81.56 99 ASP A N 1
ATOM 774 C CA . ASP A 1 99 ? -18.530 -2.333 14.315 1.00 81.56 99 ASP A CA 1
ATOM 775 C C . ASP A 1 99 ? -19.923 -2.744 13.807 1.00 81.56 99 ASP A C 1
ATOM 777 O O . ASP A 1 99 ? -20.523 -3.664 14.347 1.00 81.56 99 ASP A O 1
ATOM 781 N N . GLY A 1 100 ? -20.471 -2.102 12.774 1.00 72.38 100 GLY A N 1
ATOM 782 C CA . GLY A 1 100 ? -21.771 -2.525 12.228 1.00 72.38 100 GLY A CA 1
ATOM 783 C C . GLY A 1 100 ? -22.998 -2.102 13.042 1.00 72.38 100 GLY A C 1
ATOM 784 O O . GLY A 1 100 ? -24.073 -1.937 12.476 1.00 72.38 100 GLY A O 1
ATOM 785 N N . ASP A 1 101 ? -22.854 -1.948 14.357 1.00 78.44 101 ASP A N 1
ATOM 786 C CA . ASP A 1 101 ? -23.954 -1.671 15.278 1.00 78.44 101 ASP A CA 1
ATOM 787 C C . ASP A 1 101 ? -24.350 -0.189 15.247 1.00 78.44 101 ASP A C 1
ATOM 789 O O . ASP A 1 101 ? -23.539 0.696 15.516 1.00 78.44 101 ASP A O 1
ATOM 793 N N . ILE A 1 102 ? -25.625 0.061 14.939 1.00 68.06 102 ILE A N 1
ATOM 794 C CA . ILE A 1 102 ? -26.252 1.389 14.852 1.00 68.06 102 ILE A CA 1
ATOM 795 C C . ILE A 1 102 ? -26.167 2.128 16.202 1.00 68.06 102 ILE A C 1
ATOM 797 O O . ILE A 1 102 ? -26.169 3.356 16.230 1.00 68.06 102 ILE A O 1
ATOM 801 N N . ASN A 1 103 ? -26.043 1.391 17.312 1.00 72.50 103 ASN A N 1
ATOM 802 C CA . ASN A 1 103 ? -25.889 1.939 18.662 1.00 72.50 103 ASN A CA 1
ATOM 803 C C . ASN A 1 103 ? -24.421 2.035 19.118 1.00 72.50 103 ASN A C 1
ATOM 805 O O . ASN A 1 103 ? -24.152 2.477 20.235 1.00 72.50 103 ASN A O 1
ATOM 809 N N . SER A 1 104 ? -23.464 1.601 18.292 1.00 68.62 104 SER A N 1
ATOM 810 C CA . SER A 1 104 ? -22.038 1.658 18.606 1.00 68.62 104 SER A CA 1
ATOM 811 C C . SER A 1 104 ? -21.409 2.914 18.016 1.00 68.62 104 SER A C 1
ATOM 813 O O . SER A 1 104 ? -21.262 3.061 16.807 1.00 68.62 104 SER A O 1
ATOM 815 N N . GLU A 1 105 ? -20.938 3.800 18.887 1.00 71.69 105 GLU A N 1
ATOM 816 C CA . GLU A 1 105 ? -20.204 5.015 18.504 1.00 71.69 105 GLU A CA 1
ATOM 817 C C . GLU A 1 105 ? -18.734 4.735 18.117 1.00 71.69 105 GLU A C 1
ATOM 819 O O . GLU A 1 105 ? -17.934 5.654 17.925 1.00 71.69 105 GLU A O 1
ATOM 824 N N . ARG A 1 106 ? -18.323 3.460 18.025 1.00 75.44 106 ARG A N 1
ATOM 825 C CA . ARG A 1 106 ? -16.928 3.094 17.744 1.00 75.44 106 ARG A CA 1
ATOM 826 C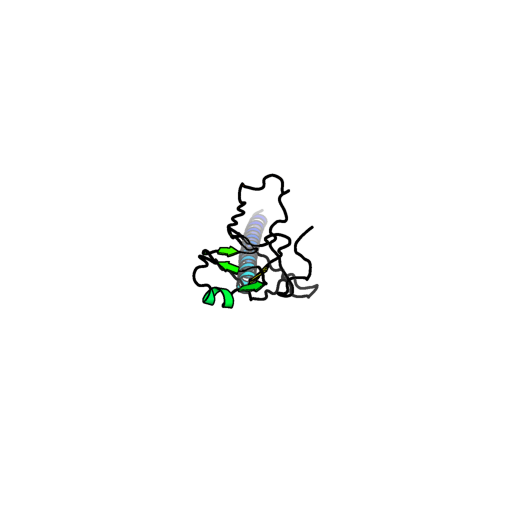 C . ARG A 1 106 ? -16.596 3.215 16.260 1.00 75.44 106 ARG A C 1
ATOM 828 O O . ARG A 1 106 ? -16.791 2.286 15.478 1.00 75.44 106 ARG A O 1
ATOM 835 N N . ILE A 1 107 ? -15.987 4.345 15.924 1.00 82.38 107 ILE A N 1
ATOM 836 C CA . ILE A 1 107 ? -15.430 4.653 14.606 1.00 82.38 107 ILE A CA 1
ATOM 837 C C . ILE A 1 107 ? -13.900 4.637 14.694 1.00 82.38 107 ILE A C 1
ATOM 839 O O . ILE A 1 107 ? -13.315 5.159 15.646 1.00 82.38 107 ILE A O 1
ATOM 843 N N . ALA A 1 108 ? -13.234 4.037 13.707 1.00 88.62 108 ALA A N 1
ATOM 844 C CA . ALA A 1 108 ? -11.785 4.124 13.591 1.00 88.62 108 ALA A CA 1
ATOM 845 C C . ALA A 1 108 ? -11.360 5.478 13.011 1.00 88.62 108 ALA A C 1
ATOM 847 O O . ALA A 1 108 ? -11.917 5.956 12.025 1.00 88.62 108 ALA A O 1
ATOM 848 N N . SER A 1 109 ? -10.307 6.056 13.580 1.00 90.50 109 SER A N 1
ATOM 849 C CA . SER A 1 109 ? -9.575 7.168 12.984 1.00 90.50 109 SER A CA 1
ATOM 850 C C . SER A 1 109 ? -8.182 6.701 12.579 1.00 90.50 109 SER A C 1
ATOM 852 O O . SER A 1 109 ? -7.598 5.806 13.196 1.00 90.50 109 SER A O 1
ATOM 854 N N . PHE A 1 110 ? -7.647 7.288 11.515 1.00 93.50 110 PHE A N 1
ATOM 855 C CA . PHE A 1 110 ? -6.296 7.000 11.059 1.00 93.50 110 PHE A CA 1
ATOM 856 C C . PHE A 1 110 ? -5.627 8.267 10.539 1.00 93.50 110 PHE A C 1
ATOM 858 O O . PHE A 1 110 ? -6.275 9.203 10.073 1.00 93.50 110 PHE A O 1
ATOM 865 N N . ASN A 1 111 ? -4.304 8.269 10.622 1.00 96.38 111 ASN A N 1
ATOM 866 C CA . ASN A 1 111 ? -3.437 9.240 9.983 1.00 96.38 111 ASN A CA 1
ATOM 867 C C . ASN A 1 111 ? -2.405 8.450 9.178 1.00 96.38 111 ASN A C 1
ATOM 869 O O . ASN A 1 111 ? -1.901 7.430 9.651 1.00 96.38 111 ASN A O 1
ATOM 873 N N . SER A 1 112 ? -2.123 8.914 7.966 1.00 95.81 112 SER A N 1
ATOM 874 C CA . SER A 1 112 ? -1.073 8.366 7.126 1.00 95.81 112 SER A CA 1
ATOM 875 C C . SER A 1 112 ? -0.273 9.495 6.494 1.00 95.81 112 SER A C 1
ATOM 877 O O . SER A 1 112 ? -0.829 10.519 6.104 1.00 95.81 112 SER A O 1
ATOM 879 N N . SER A 1 113 ? 1.033 9.288 6.369 1.00 97.06 113 SER A N 1
ATOM 880 C CA . SER A 1 113 ? 1.959 10.193 5.691 1.00 97.06 113 SER A CA 1
ATOM 881 C C . SER A 1 113 ? 2.834 9.388 4.737 1.00 97.06 113 SER A C 1
ATOM 883 O O . SER A 1 113 ? 3.247 8.278 5.069 1.00 97.06 113 SER A O 1
ATOM 885 N N . PHE A 1 114 ? 3.129 9.951 3.565 1.00 96.00 114 PHE A N 1
ATOM 886 C CA . PHE A 1 114 ? 3.931 9.294 2.535 1.00 96.00 114 PHE A CA 1
ATOM 887 C C . PHE A 1 114 ? 5.002 10.245 2.009 1.00 96.00 114 PHE A C 1
ATOM 889 O O . PHE A 1 114 ? 4.719 11.414 1.747 1.00 96.00 114 PHE A O 1
ATOM 896 N N . LEU A 1 115 ? 6.214 9.727 1.807 1.00 95.75 115 LEU A N 1
ATOM 897 C CA . LEU A 1 115 ? 7.227 10.378 0.983 1.00 95.75 115 LEU A CA 1
ATOM 898 C C . LEU A 1 115 ? 7.145 9.778 -0.421 1.00 95.75 115 LEU A C 1
ATOM 900 O O . LEU A 1 115 ? 7.338 8.576 -0.586 1.00 95.75 115 LEU A O 1
ATOM 904 N N . ILE A 1 116 ? 6.831 10.607 -1.415 1.00 92.94 116 ILE A N 1
ATOM 905 C CA . ILE A 1 116 ? 6.574 10.167 -2.789 1.00 92.94 116 ILE A CA 1
ATOM 906 C C . ILE A 1 116 ? 7.571 10.847 -3.721 1.00 92.94 116 ILE A C 1
ATOM 908 O O . ILE A 1 116 ? 7.741 12.064 -3.672 1.00 92.94 116 ILE A O 1
ATOM 912 N N . ASN A 1 117 ? 8.190 10.059 -4.598 1.00 89.31 117 ASN A N 1
ATOM 913 C CA . ASN A 1 117 ? 8.974 10.562 -5.717 1.00 89.31 117 ASN A CA 1
ATOM 914 C C . ASN A 1 117 ? 8.250 10.231 -7.027 1.00 89.31 117 ASN A C 1
ATOM 916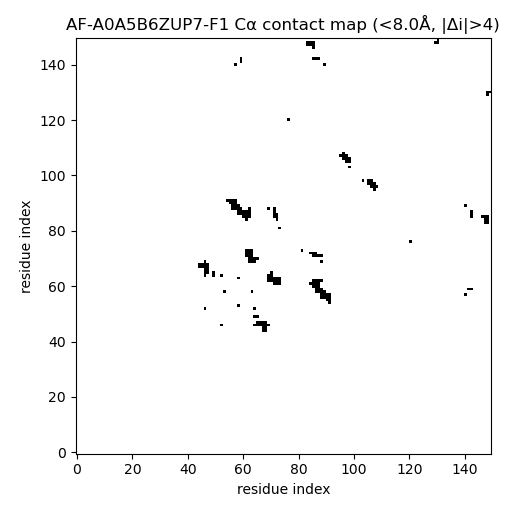 O O . ASN A 1 117 ? 7.948 9.068 -7.285 1.00 89.31 117 ASN A O 1
ATOM 920 N N . VAL A 1 118 ? 7.982 11.249 -7.846 1.00 85.50 118 VAL A N 1
ATOM 921 C CA . VAL A 1 118 ? 7.415 11.094 -9.190 1.00 85.50 118 VAL A CA 1
ATOM 922 C C . VAL A 1 118 ? 8.416 11.674 -10.176 1.00 85.50 118 VAL A C 1
ATOM 924 O O . VAL A 1 118 ? 8.517 12.892 -10.327 1.00 85.50 118 VAL A O 1
ATOM 927 N N . TYR A 1 119 ? 9.169 10.798 -10.834 1.00 79.12 119 TYR A N 1
ATOM 928 C CA . TYR A 1 119 ? 10.194 11.185 -11.796 1.00 79.12 119 TYR A CA 1
ATOM 929 C C . TYR A 1 119 ? 9.747 10.910 -13.236 1.00 79.12 119 TYR A C 1
ATOM 931 O O . TYR A 1 119 ? 8.949 10.012 -13.494 1.00 79.12 119 TYR A O 1
ATOM 939 N N . ARG A 1 120 ? 10.256 11.704 -14.185 1.00 72.50 120 ARG A N 1
ATOM 940 C CA . ARG A 1 120 ? 10.004 11.539 -15.622 1.00 72.50 120 ARG A CA 1
ATOM 941 C C . ARG A 1 120 ? 11.294 11.741 -16.404 1.00 72.50 120 ARG A C 1
ATOM 943 O O . ARG A 1 120 ? 12.035 12.689 -16.142 1.00 72.50 120 ARG A O 1
ATOM 950 N N . LEU A 1 121 ? 11.512 10.906 -17.416 1.00 69.56 121 LEU A N 1
ATOM 951 C CA . LEU A 1 121 ? 12.599 11.095 -18.376 1.00 69.56 121 LEU A CA 1
ATOM 952 C C . LEU A 1 121 ? 12.260 12.250 -19.332 1.00 69.56 121 LEU A C 1
ATOM 954 O O . LEU A 1 121 ? 11.152 12.344 -19.857 1.00 69.56 121 LEU A O 1
ATOM 958 N N . LYS A 1 122 ?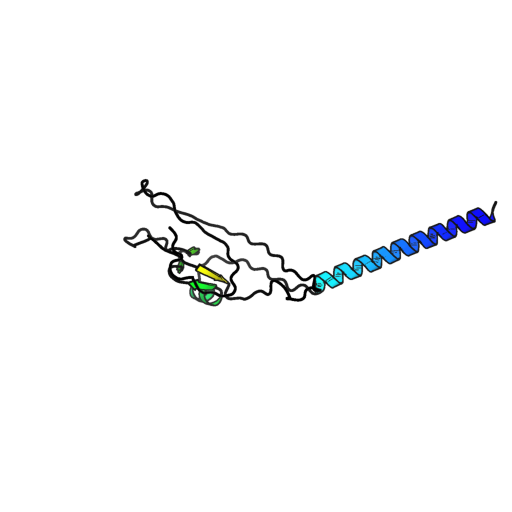 13.226 13.149 -19.549 1.00 60.09 122 LYS A N 1
ATOM 959 C CA . LYS A 1 122 ? 13.060 14.420 -20.282 1.00 60.09 122 LYS A CA 1
ATOM 960 C C . LYS A 1 122 ? 12.758 14.270 -21.779 1.00 60.09 122 LYS A C 1
ATOM 962 O O . LYS A 1 122 ? 12.442 15.252 -22.432 1.00 60.09 122 LYS A O 1
ATOM 967 N N . ASN A 1 123 ? 12.888 13.085 -22.354 1.00 58.84 123 ASN A N 1
ATOM 968 C CA . ASN A 1 123 ? 13.062 12.911 -23.798 1.00 58.84 123 ASN A CA 1
ATOM 969 C C . ASN A 1 123 ? 11.749 13.053 -24.589 1.00 58.84 123 ASN A C 1
ATOM 971 O O . ASN A 1 123 ? 11.789 13.073 -25.814 1.00 58.84 123 ASN A O 1
ATOM 975 N N . ASN A 1 124 ? 10.593 13.105 -23.915 1.00 54.97 124 ASN A N 1
ATOM 976 C CA . ASN A 1 124 ? 9.286 13.021 -24.567 1.00 54.97 124 ASN A CA 1
ATOM 977 C C . ASN A 1 124 ? 8.266 14.018 -23.980 1.00 54.97 124 ASN A C 1
ATOM 979 O O . ASN A 1 124 ? 7.208 13.645 -23.465 1.00 54.97 124 ASN A O 1
ATOM 983 N N . TYR A 1 125 ? 8.597 15.313 -24.067 1.00 53.41 125 TYR A N 1
ATOM 984 C CA . TYR A 1 125 ? 7.762 16.445 -23.624 1.00 53.41 125 TYR A CA 1
ATOM 985 C C . TYR A 1 125 ? 6.383 16.540 -24.310 1.00 53.41 125 TYR A C 1
ATOM 987 O O . TYR A 1 125 ? 5.574 17.374 -23.917 1.00 53.41 125 TYR A O 1
ATOM 995 N N . SER A 1 126 ? 6.107 15.711 -25.325 1.00 55.75 126 SER A N 1
ATOM 996 C CA . SER A 1 126 ? 4.824 15.685 -26.040 1.00 55.75 126 SER A CA 1
ATOM 997 C C . SER A 1 126 ? 3.775 14.762 -25.405 1.00 55.75 126 SER A C 1
ATOM 999 O O . SER A 1 126 ? 2.647 14.712 -25.893 1.00 55.75 126 SER A O 1
ATOM 1001 N N . SER A 1 127 ? 4.119 14.019 -24.347 1.00 58.94 127 SER A N 1
ATOM 1002 C CA . SER A 1 127 ? 3.155 13.190 -23.615 1.00 58.94 127 SER A CA 1
ATOM 1003 C 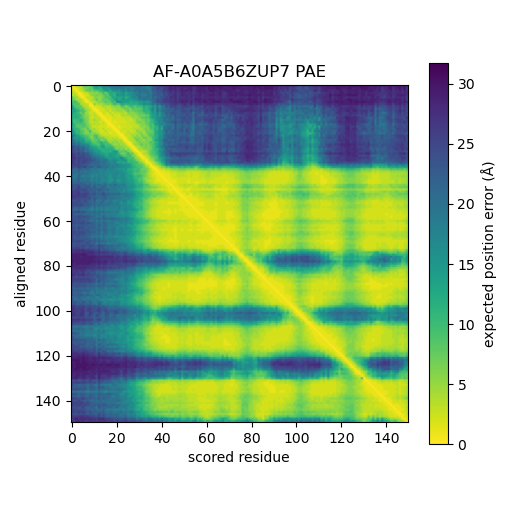C . SER A 1 127 ? 2.509 13.993 -22.482 1.00 58.94 127 SER A C 1
ATOM 1005 O O . SER A 1 127 ? 3.193 14.544 -21.618 1.00 58.94 127 SER A O 1
ATOM 1007 N N . IL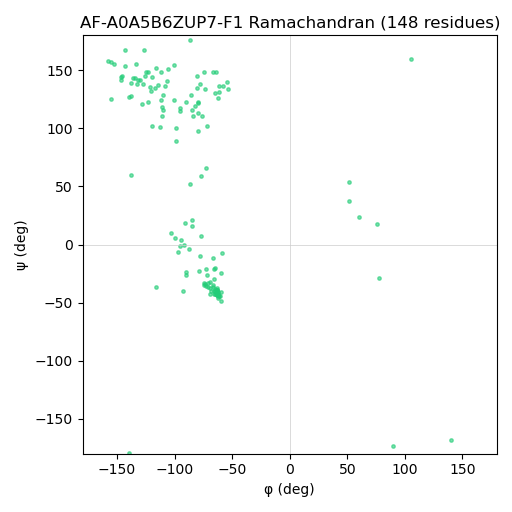E A 1 128 ? 1.178 14.094 -22.503 1.00 63.19 128 ILE A N 1
ATOM 1008 C CA . ILE A 1 128 ? 0.404 14.658 -21.391 1.00 63.19 128 ILE A CA 1
ATOM 1009 C C . ILE A 1 128 ? 0.661 13.768 -20.164 1.00 63.19 128 ILE A C 1
ATOM 1011 O O . ILE A 1 128 ? 0.598 12.544 -20.287 1.00 63.19 128 ILE A O 1
ATOM 1015 N N . PRO A 1 129 ? 0.995 14.342 -18.995 1.00 63.28 129 PRO A N 1
ATOM 1016 C CA . PRO A 1 129 ? 1.253 13.551 -17.803 1.00 63.28 129 PRO A CA 1
ATOM 1017 C C . PRO A 1 129 ? -0.019 12.823 -17.360 1.00 63.28 129 PRO A C 1
ATOM 1019 O O . PRO A 1 129 ? -1.059 13.448 -17.177 1.00 63.28 129 PRO A O 1
ATOM 1022 N N . GLY A 1 130 ? 0.103 11.522 -17.124 1.00 69.56 130 GLY A N 1
ATOM 1023 C CA . GLY A 1 130 ? -0.926 10.675 -16.533 1.00 69.56 130 GLY A CA 1
ATOM 1024 C C . GLY A 1 130 ? -0.271 9.492 -15.814 1.00 69.56 130 GLY A C 1
ATOM 1025 O O . GLY A 1 130 ? 0.876 9.151 -16.103 1.00 69.56 130 GLY A O 1
ATOM 1026 N N . GLU A 1 131 ? -0.905 8.875 -14.818 1.00 78.69 131 GLU A N 1
ATOM 1027 C CA . GLU A 1 131 ? -2.297 9.087 -14.360 1.00 78.69 131 GLU A CA 1
ATOM 1028 C C . GLU A 1 131 ? -2.390 9.623 -12.923 1.00 78.69 131 GLU A C 1
ATOM 1030 O O . GLU A 1 131 ? -3.232 10.465 -12.627 1.00 78.69 131 GLU A O 1
ATOM 1035 N N . GLY A 1 132 ? -1.500 9.188 -12.026 1.00 87.19 132 GLY A N 1
ATOM 1036 C CA . GLY A 1 132 ? -1.449 9.665 -10.643 1.00 87.19 132 GLY A CA 1
ATOM 1037 C C . GLY A 1 132 ? -1.157 8.565 -9.626 1.00 87.19 132 GLY A C 1
ATOM 1038 O O . GLY A 1 132 ? -0.768 7.453 -9.975 1.00 87.19 132 GLY A O 1
ATOM 1039 N N . LEU A 1 133 ? -1.342 8.899 -8.349 1.00 90.81 133 LEU A N 1
ATOM 1040 C CA . LEU A 1 133 ? -1.206 7.995 -7.208 1.00 90.81 133 LEU A CA 1
ATOM 1041 C C . LEU A 1 133 ? -2.404 8.195 -6.276 1.00 90.81 133 LEU A C 1
ATOM 1043 O O . LEU A 1 133 ? -2.840 9.326 -6.064 1.00 90.81 133 LEU A O 1
ATOM 1047 N N . ALA A 1 134 ? -2.896 7.111 -5.680 1.00 93.50 134 ALA A N 1
ATOM 1048 C CA . ALA A 1 134 ? -3.964 7.155 -4.691 1.00 93.50 134 ALA A CA 1
ATOM 1049 C C . ALA A 1 134 ? -3.594 6.348 -3.441 1.00 93.50 134 ALA A C 1
ATOM 1051 O O . ALA A 1 134 ? -3.020 5.263 -3.533 1.00 93.50 134 ALA A O 1
ATOM 1052 N N . PHE A 1 135 ? -3.978 6.865 -2.272 1.00 95.50 135 PHE A N 1
ATOM 1053 C CA . PHE A 1 135 ? -4.100 6.061 -1.061 1.00 95.50 135 PHE A CA 1
ATOM 1054 C C . PHE A 1 135 ? -5.491 5.429 -1.041 1.00 95.50 135 PHE A C 1
ATOM 1056 O O . PHE A 1 135 ? -6.488 6.132 -1.200 1.00 95.50 135 PHE A O 1
ATOM 1063 N N . VAL A 1 136 ? -5.559 4.113 -0.846 1.00 95.50 136 VAL A N 1
ATOM 1064 C CA . VAL A 1 136 ? -6.822 3.374 -0.843 1.00 95.50 136 VAL A CA 1
ATOM 1065 C C . VAL A 1 136 ? -6.977 2.560 0.432 1.00 95.50 136 VAL A C 1
ATOM 1067 O O . VAL A 1 136 ? -6.020 2.002 0.965 1.00 95.50 136 VAL A O 1
ATOM 1070 N N . ILE A 1 137 ? -8.222 2.466 0.880 1.00 95.69 137 ILE A N 1
ATOM 1071 C CA . ILE A 1 137 ? -8.683 1.480 1.849 1.00 95.69 137 ILE A CA 1
ATOM 1072 C C . ILE A 1 137 ? -9.595 0.546 1.063 1.00 95.69 137 ILE A C 1
ATOM 1074 O O . ILE A 1 137 ? -10.590 0.998 0.499 1.00 95.69 137 ILE A O 1
ATOM 1078 N N . ALA A 1 138 ? -9.230 -0.729 0.992 1.00 94.88 138 ALA A N 1
ATOM 1079 C CA . ALA A 1 138 ? -9.914 -1.717 0.168 1.00 94.88 138 ALA A CA 1
ATOM 1080 C C . ALA A 1 138 ? -10.408 -2.900 1.022 1.00 94.88 138 ALA A C 1
ATOM 1082 O O . ALA A 1 138 ? -9.779 -3.219 2.036 1.00 94.88 138 ALA A O 1
ATOM 1083 N N . PRO A 1 139 ? -11.531 -3.537 0.640 1.00 93.50 139 PRO A N 1
ATOM 1084 C CA . PRO A 1 139 ? -12.046 -4.726 1.322 1.00 93.50 139 PRO A CA 1
ATOM 1085 C C . PRO A 1 139 ? -11.206 -5.982 1.038 1.00 93.50 139 PRO A C 1
ATOM 1087 O O . PRO A 1 139 ? -11.238 -6.927 1.823 1.00 93.50 139 PRO A O 1
ATOM 1090 N N . ASP A 1 140 ? -10.446 -5.972 -0.055 1.00 93.25 140 ASP A N 1
ATOM 1091 C CA . ASP A 1 140 ? -9.581 -7.050 -0.521 1.00 93.25 140 ASP A CA 1
ATOM 1092 C C . ASP A 1 140 ? -8.255 -6.491 -1.057 1.00 93.25 140 ASP A C 1
ATOM 1094 O O . ASP A 1 140 ? -7.989 -5.282 -1.014 1.00 93.25 140 ASP A O 1
ATOM 1098 N N . THR A 1 141 ? -7.395 -7.393 -1.528 1.00 92.19 141 THR A N 1
ATOM 1099 C CA . THR A 1 141 ? -6.083 -7.027 -2.053 1.00 92.19 141 THR A CA 1
ATOM 1100 C C . THR A 1 141 ? -6.009 -6.885 -3.568 1.00 92.19 141 THR A C 1
ATOM 1102 O O . THR A 1 141 ? -4.982 -6.435 -4.078 1.00 92.19 141 THR A O 1
ATOM 1105 N N . ASP A 1 142 ? -7.071 -7.232 -4.285 1.00 91.75 142 ASP A N 1
ATOM 1106 C CA . ASP A 1 142 ? -7.005 -7.521 -5.712 1.00 91.75 142 ASP A CA 1
ATOM 1107 C C . ASP A 1 142 ? -6.991 -6.236 -6.537 1.00 91.75 142 ASP A C 1
ATOM 1109 O O . ASP A 1 142 ? -7.760 -5.297 -6.307 1.00 91.75 142 ASP A O 1
ATOM 1113 N N . LEU A 1 143 ? -6.107 -6.173 -7.529 1.00 91.94 143 LEU A N 1
ATOM 1114 C CA . LEU A 1 143 ? -6.082 -5.071 -8.481 1.00 91.94 143 LEU A CA 1
ATOM 1115 C C . LEU A 1 143 ? -7.176 -5.279 -9.550 1.00 91.94 143 LEU A C 1
ATOM 1117 O O . LEU A 1 143 ? -7.138 -6.291 -10.252 1.00 91.94 143 LEU A O 1
ATOM 1121 N N . PRO A 1 144 ? -8.126 -4.339 -9.728 1.00 92.12 144 PRO A N 1
ATOM 1122 C CA . PRO A 1 144 ? -9.177 -4.494 -10.727 1.00 92.12 144 PRO A CA 1
ATOM 1123 C C . PRO A 1 144 ? -8.615 -4.598 -12.156 1.00 92.12 144 PRO A C 1
ATOM 1125 O O . PRO A 1 144 ? -7.762 -3.793 -12.539 1.00 92.12 144 PRO A O 1
ATOM 1128 N N . PRO A 1 145 ? -9.115 -5.525 -12.991 1.00 90.75 145 PRO A N 1
ATOM 1129 C CA . PRO A 1 145 ? -8.717 -5.600 -14.392 1.00 90.75 145 PRO A CA 1
ATOM 1130 C C . PRO A 1 145 ? -8.996 -4.288 -15.139 1.00 90.75 145 PRO A C 1
ATOM 1132 O O . PRO A 1 145 ? -10.064 -3.695 -14.997 1.00 90.75 145 PRO A O 1
ATOM 1135 N N . GLY A 1 146 ? -8.045 -3.840 -15.965 1.00 88.31 146 GLY A N 1
ATOM 1136 C CA . GLY A 1 146 ? -8.217 -2.645 -16.801 1.00 88.31 146 GLY A CA 1
ATOM 1137 C C . GLY A 1 146 ? -8.115 -1.301 -16.064 1.00 88.31 146 GLY A C 1
ATOM 1138 O O . GLY A 1 146 ? -8.543 -0.286 -16.606 1.00 88.31 146 GLY A O 1
ATOM 1139 N N . SER A 1 147 ? -7.543 -1.262 -14.855 1.00 90.12 147 SER A N 1
ATOM 1140 C CA . SER A 1 147 ? -7.427 -0.049 -14.023 1.00 90.12 147 SER A CA 1
ATOM 1141 C C . SER A 1 147 ? -6.216 0.845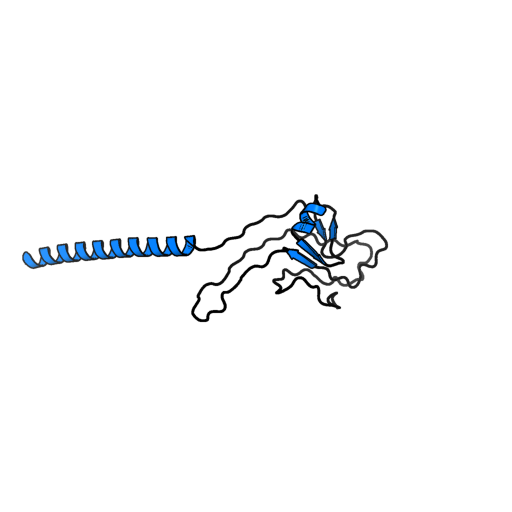 -14.336 1.00 90.12 147 SER A C 1
ATOM 1143 O O . SER A 1 147 ? -5.759 1.600 -13.479 1.00 90.12 147 SER A O 1
ATOM 1145 N N . TYR A 1 148 ? -5.633 0.739 -15.529 1.00 83.88 148 TYR A N 1
ATOM 1146 C CA . TYR A 1 148 ? -4.362 1.377 -15.899 1.00 83.88 148 TYR A CA 1
ATOM 1147 C C . TYR A 1 148 ? -4.464 2.823 -16.388 1.00 83.88 148 TYR A C 1
ATOM 1149 O O . TYR A 1 148 ? -3.515 3.336 -16.983 1.00 83.88 148 TYR A O 1
ATOM 1157 N N . GLY A 1 149 ? -5.602 3.459 -16.127 1.00 76.94 149 GLY A N 1
ATOM 1158 C CA . GLY A 1 149 ? -5.863 4.829 -16.537 1.00 76.94 149 GLY A CA 1
ATOM 1159 C C . GLY A 1 149 ? -6.495 4.991 -17.916 1.00 76.94 149 GLY A C 1
ATOM 1160 O O . GLY A 1 149 ? -6.906 3.990 -18.519 1.00 76.94 149 GLY A O 1
ATOM 1161 N N . LYS A 1 150 ? -6.634 6.235 -18.392 1.00 61.91 150 LYS A N 1
ATOM 1162 C CA . LYS A 1 150 ? -7.357 6.603 -19.619 1.00 61.91 150 LYS A CA 1
ATOM 1163 C C . LYS A 1 150 ? -6.609 7.584 -20.516 1.00 61.91 150 LYS A C 1
ATOM 1165 O O . LYS A 1 150 ? -6.406 8.744 -20.116 1.00 61.91 150 LYS A O 1
#

Solvent-accessible surface area (backbone atoms only — not comparable to full-atom values): 10257 Å² total; per-residue (Å²): 115,71,74,61,56,56,51,54,55,51,53,52,52,53,51,53,52,52,54,52,54,51,54,57,53,54,54,53,53,56,55,56,61,60,72,71,60,88,80,88,87,85,85,85,73,81,39,72,56,53,75,66,46,58,74,48,33,46,66,37,70,64,20,47,66,49,96,50,31,82,31,44,51,79,84,74,94,63,103,64,89,75,70,76,61,47,39,41,75,40,70,67,65,91,78,83,54,60,76,89,47,93,88,56,89,62,67,62,81,87,85,87,86,83,91,84,87,90,85,78,79,82,90,55,84,87,60,80,90,77,84,83,86,81,92,83,88,68,100,66,89,78,81,66,88,85,64,30,66,136

Radius of gyration: 28.46 Å; Cα contacts (8 Å, |Δi|>4): 102; chains: 1; bounding box: 46×48×88 Å

InterPro domains:
  IPR001220 Legume lectin domain [PF00139] (57-148)
  IPR013320 Concanavalin A-like lectin/glucanase domain superfamily [SSF49899] (47-149)
  IPR050258 Leguminous Lectin [PTHR32401] (19-148)

Mean predicted aligned error: 12.06 Å

Foldseek 3Di:
DVVVVVVVVVVVVVVVVVVVVVVVVVVVVVVVVVVPDDDDDDDDDQLPPQVVVVVFKDKFPPWGRDPSDGRQFDDDPDPDPRALDGIDIDGPDDDDQDDPDPPDPDGDDDDDDDDDDDDDDPPCPPDDDDDDDDDDDDPDDDDDPSPSGD

Organism: Davidia involucrata (NCBI:txid16924)

pLDDT: mean 80.43, std 14.53, range [53.09, 97.44]

Sequence (150 aa):
MANHIHEMGLTAKIRTIIVVLLCFTASSSVSQAQKNLKTFSKQYGPFNDTAHYFSIFKVESPATISNNALQVTPDTAGDFNLYSRSGRVLLNRSFKLWDGDINSERIASFNSSFLINVYRLKNNYSSIPGEGLAFVIAPDTDLPPGSYGK